Protein AF-A0A920FBJ1-F1 (afdb_monomer_lite)

pLDDT: mean 72.52, std 12.83, range [40.53, 86.62]

Secondary structure (DSSP, 8-state):
---EEEEEEEEEE-TTS-EEEEEEEEETTS-EEEEEE---S-S--

Radius of gyration: 13.0 Å; chains: 1; bounding box: 27×13×34 Å

Structure (mmCIF, N/CA/C/O backbone):
data_AF-A0A920FBJ1-F1
#
_entry.id   AF-A0A920FBJ1-F1
#
loop_
_atom_site.group_PDB
_atom_site.id
_atom_site.type_symbol
_atom_site.label_atom_id
_atom_site.label_alt_id
_atom_site.label_comp_id
_atom_site.label_asym_id
_atom_site.label_entity_id
_atom_site.label_seq_id
_atom_site.pdbx_PDB_ins_code
_atom_site.Cartn_x
_atom_site.Cartn_y
_atom_site.Cartn_z
_atom_site.occupancy
_atom_site.B_iso_or_equiv
_atom_site.auth_seq_id
_atom_site.auth_comp_id
_atom_site.auth_asym_id
_atom_site.auth_atom_id
_atom_site.pdbx_PDB_model_num
ATOM 1 N N . MET A 1 1 ? -14.009 -6.573 16.111 1.00 50.06 1 MET A N 1
ATOM 2 C CA . MET A 1 1 ? -14.269 -5.945 14.798 1.00 50.06 1 MET A CA 1
ATOM 3 C C . MET A 1 1 ? -12.943 -5.332 14.389 1.00 50.06 1 MET A C 1
ATOM 5 O O . MET A 1 1 ? -12.284 -4.825 15.276 1.00 50.06 1 MET A O 1
ATOM 9 N N . THR A 1 2 ? -12.478 -5.500 13.154 1.00 66.25 2 THR A N 1
ATOM 10 C CA . THR A 1 2 ? -11.201 -4.917 12.701 1.00 66.25 2 THR A CA 1
ATOM 11 C C . THR A 1 2 ? -11.510 -3.745 11.781 1.00 66.25 2 THR A C 1
ATOM 13 O O . THR A 1 2 ? -11.764 -3.945 10.594 1.00 66.25 2 THR A O 1
ATOM 16 N N . ALA A 1 3 ? -11.565 -2.543 12.338 1.00 80.94 3 ALA A N 1
ATOM 17 C CA . ALA A 1 3 ? -11.681 -1.288 11.623 1.00 80.94 3 ALA A CA 1
ATOM 18 C C . ALA A 1 3 ? -10.296 -0.810 11.187 1.00 80.94 3 ALA A C 1
ATOM 20 O O . ALA A 1 3 ? -9.283 -0.961 11.878 1.00 80.94 3 ALA A O 1
ATOM 21 N N . ILE A 1 4 ? -10.273 -0.239 9.994 1.00 82.25 4 ILE A N 1
ATOM 22 C CA . ILE A 1 4 ? -9.100 0.416 9.438 1.00 82.25 4 ILE A CA 1
ATOM 23 C C . ILE A 1 4 ? -9.091 1.838 9.996 1.00 82.25 4 ILE A C 1
ATOM 25 O O . ILE A 1 4 ? -10.106 2.529 9.896 1.00 82.25 4 ILE A O 1
ATOM 29 N N . ILE A 1 5 ? -7.980 2.252 10.607 1.00 86.44 5 ILE A N 1
ATOM 30 C CA . ILE A 1 5 ? -7.833 3.616 11.133 1.00 86.44 5 ILE A CA 1
ATOM 31 C C . ILE A 1 5 ? -7.398 4.548 10.008 1.00 86.44 5 ILE A C 1
ATOM 33 O O . ILE A 1 5 ? -7.979 5.615 9.836 1.00 86.44 5 ILE A O 1
ATOM 37 N N . ASP A 1 6 ? -6.364 4.144 9.272 1.00 81.12 6 ASP A N 1
ATOM 38 C CA . ASP A 1 6 ? -5.711 4.993 8.283 1.00 81.12 6 ASP A CA 1
ATOM 39 C C . ASP A 1 6 ? -5.161 4.159 7.123 1.00 81.12 6 ASP A C 1
ATOM 41 O O . ASP A 1 6 ? -4.717 3.018 7.309 1.00 81.12 6 ASP A O 1
ATOM 45 N N . ILE A 1 7 ? -5.221 4.737 5.923 1.00 83.56 7 ILE A N 1
ATOM 46 C CA . ILE A 1 7 ? -4.663 4.168 4.698 1.00 83.56 7 ILE A CA 1
ATOM 47 C C . ILE A 1 7 ? 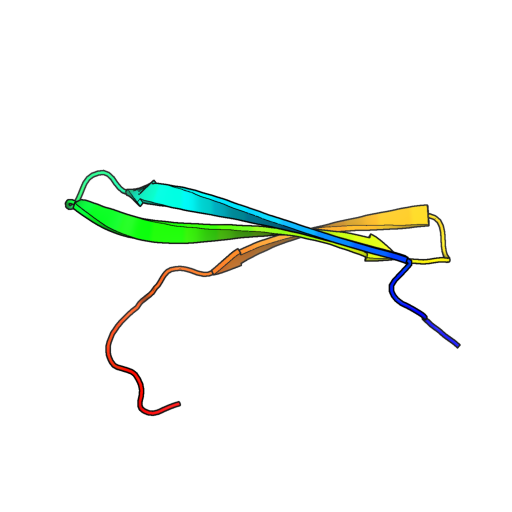-3.857 5.267 4.019 1.00 83.56 7 ILE A C 1
ATOM 49 O O . ILE A 1 7 ? -4.418 6.264 3.562 1.00 83.56 7 ILE A O 1
ATOM 53 N N . THR A 1 8 ? -2.553 5.048 3.889 1.00 86.62 8 THR A N 1
ATOM 54 C CA . THR A 1 8 ? -1.666 5.943 3.149 1.00 86.62 8 THR A CA 1
ATOM 55 C C . THR A 1 8 ? -1.138 5.216 1.919 1.00 86.62 8 THR A C 1
ATOM 57 O O . THR A 1 8 ? -0.516 4.165 2.034 1.00 86.62 8 THR A O 1
ATOM 60 N N . ALA A 1 9 ? -1.370 5.774 0.730 1.00 82.81 9 ALA A N 1
ATOM 61 C CA . ALA A 1 9 ? -0.886 5.215 -0.529 1.00 82.81 9 ALA A CA 1
ATOM 62 C C . ALA A 1 9 ? 0.082 6.182 -1.219 1.00 82.81 9 ALA A C 1
ATOM 64 O O . ALA A 1 9 ? -0.160 7.390 -1.256 1.00 82.81 9 ALA A O 1
ATOM 65 N N . ARG A 1 10 ? 1.165 5.647 -1.786 1.00 82.56 10 ARG A N 1
ATOM 66 C CA . ARG A 1 10 ? 2.119 6.399 -2.608 1.00 82.56 10 ARG A CA 1
ATOM 67 C C . ARG A 1 10 ? 2.358 5.694 -3.932 1.00 82.56 10 ARG A C 1
ATOM 69 O O . ARG A 1 10 ? 2.614 4.493 -3.974 1.00 82.56 10 ARG A O 1
ATOM 76 N N . GLU A 1 11 ? 2.287 6.467 -5.005 1.00 83.00 11 GLU A N 1
ATOM 77 C CA . GLU A 1 11 ? 2.667 6.002 -6.331 1.00 83.00 11 GLU A CA 1
ATOM 78 C C . GLU A 1 11 ? 4.184 6.126 -6.484 1.00 83.00 11 GLU A C 1
ATOM 80 O O . GLU A 1 11 ? 4.772 7.181 -6.234 1.00 83.00 11 GLU A O 1
ATOM 85 N N . ILE A 1 12 ? 4.818 5.023 -6.861 1.00 80.62 12 ILE A N 1
ATOM 86 C CA . ILE A 1 12 ? 6.245 4.920 -7.133 1.00 80.62 12 ILE A CA 1
ATOM 87 C C . ILE A 1 12 ? 6.397 4.423 -8.564 1.00 80.62 12 ILE A C 1
ATOM 89 O O . ILE A 1 12 ? 5.627 3.593 -9.038 1.00 80.62 12 ILE A O 1
ATOM 93 N N . LEU A 1 13 ? 7.395 4.927 -9.275 1.00 78.06 13 LEU A N 1
ATOM 94 C CA . LEU A 1 13 ? 7.708 4.440 -10.609 1.00 78.06 13 LEU A CA 1
ATOM 95 C C . LEU A 1 13 ? 8.663 3.245 -10.497 1.00 78.06 13 LEU A C 1
ATOM 97 O O . LEU A 1 13 ? 9.777 3.395 -9.993 1.00 78.06 13 LEU A O 1
ATOM 101 N N . ASP A 1 14 ? 8.243 2.065 -10.959 1.00 72.88 14 ASP A N 1
ATOM 102 C CA . ASP A 1 14 ? 9.141 0.910 -11.062 1.00 72.88 14 ASP A CA 1
ATOM 103 C C . ASP A 1 14 ? 10.199 1.156 -12.157 1.00 72.88 14 ASP A C 1
ATOM 105 O O . ASP A 1 14 ? 10.029 1.974 -13.062 1.00 72.88 14 ASP A O 1
ATOM 109 N N . SER A 1 15 ? 11.293 0.403 -12.117 1.00 74.88 15 SER A N 1
ATOM 110 C CA . SER A 1 15 ? 12.408 0.428 -13.076 1.00 74.88 15 SER A CA 1
ATOM 111 C C . SER A 1 15 ? 12.007 0.335 -14.559 1.00 74.88 15 SER A C 1
ATOM 113 O O . SER A 1 15 ? 12.779 0.732 -15.432 1.00 74.88 15 SER A O 1
ATOM 115 N N . ARG A 1 16 ? 10.804 -0.175 -14.860 1.00 75.62 16 ARG A N 1
ATOM 116 C CA . ARG A 1 16 ? 10.230 -0.276 -16.214 1.00 75.62 16 ARG A CA 1
ATOM 117 C C . ARG A 1 16 ? 9.387 0.932 -16.636 1.00 75.62 16 ARG A C 1
ATOM 119 O O . ARG A 1 16 ? 8.846 0.922 -17.736 1.00 75.62 16 ARG A O 1
ATOM 126 N N . GLY A 1 17 ? 9.254 1.947 -15.785 1.00 74.19 17 GLY A N 1
ATOM 127 C CA . GLY A 1 17 ? 8.385 3.099 -16.034 1.00 74.19 17 GLY A CA 1
ATOM 128 C C . GLY A 1 17 ? 6.899 2.822 -15.791 1.00 74.19 17 GLY A C 1
ATOM 129 O O . GLY A 1 17 ? 6.066 3.635 -16.179 1.00 74.19 17 GLY A O 1
ATOM 130 N N . ASN A 1 18 ? 6.555 1.695 -15.161 1.00 79.56 18 ASN A N 1
ATOM 131 C CA . ASN A 1 18 ? 5.178 1.405 -14.774 1.00 79.56 18 ASN A CA 1
ATOM 132 C C . ASN A 1 18 ? 4.874 2.094 -13.433 1.00 79.56 18 ASN A C 1
ATOM 134 O O . ASN A 1 18 ? 5.664 1.928 -12.495 1.00 79.56 18 ASN A O 1
ATOM 138 N N . PRO A 1 19 ? 3.762 2.838 -13.312 1.00 76.06 19 PRO A N 1
ATOM 139 C CA . PRO A 1 19 ? 3.323 3.362 -12.026 1.00 76.06 19 PRO A CA 1
ATOM 140 C C . PRO A 1 19 ? 2.898 2.187 -11.139 1.00 76.06 19 PRO A C 1
ATOM 142 O O . PRO A 1 19 ? 1.989 1.440 -11.486 1.00 76.06 19 PRO A O 1
ATOM 145 N N . THR A 1 20 ? 3.584 1.981 -10.019 1.00 80.12 20 THR A N 1
ATOM 146 C CA . THR A 1 20 ? 3.227 1.000 -8.988 1.00 80.12 20 THR A CA 1
ATOM 147 C C . THR A 1 20 ? 2.721 1.734 -7.755 1.00 80.12 20 THR A C 1
ATOM 149 O O . THR A 1 20 ? 3.160 2.846 -7.472 1.00 80.12 20 THR A O 1
ATOM 152 N N . VAL A 1 21 ? 1.802 1.132 -7.003 1.00 82.81 21 VAL A N 1
ATOM 153 C CA . VAL A 1 21 ? 1.252 1.761 -5.796 1.00 82.81 21 VAL A CA 1
ATOM 154 C C . VAL A 1 21 ? 1.673 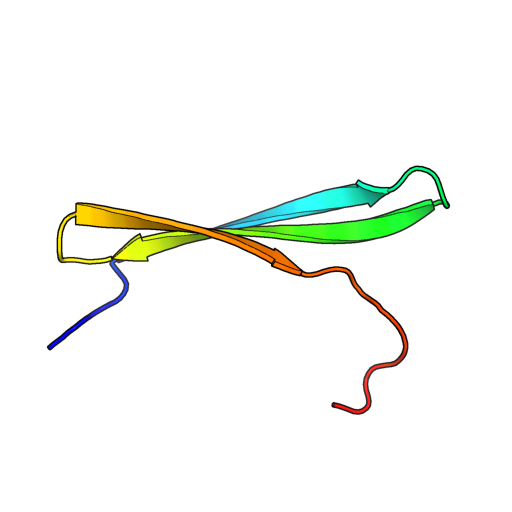0.953 -4.577 1.00 82.81 21 VAL A C 1
ATOM 156 O O . VAL A 1 21 ? 1.380 -0.238 -4.475 1.00 82.81 21 VAL A O 1
ATOM 159 N N . GLU A 1 22 ? 2.355 1.608 -3.644 1.00 84.06 22 GLU A N 1
ATOM 160 C CA . GLU A 1 22 ? 2.577 1.082 -2.298 1.00 84.06 22 GLU A CA 1
ATOM 161 C C . GLU A 1 22 ? 1.501 1.622 -1.360 1.00 84.06 22 GLU A C 1
ATOM 163 O O . GLU A 1 22 ? 1.261 2.831 -1.312 1.00 84.06 22 GLU A O 1
ATOM 168 N N . VAL A 1 23 ? 0.866 0.723 -0.608 1.00 83.56 23 VAL A N 1
ATOM 169 C CA . VAL A 1 23 ? -0.178 1.048 0.366 1.00 83.56 23 VAL A CA 1
ATOM 170 C C . VAL A 1 23 ? 0.265 0.601 1.754 1.00 83.56 23 VAL A C 1
ATOM 172 O O . VAL A 1 23 ? 0.593 -0.566 1.969 1.00 83.56 23 VAL A O 1
ATOM 175 N N . ASP A 1 24 ? 0.225 1.533 2.699 1.00 86.06 24 ASP A N 1
ATOM 176 C CA . ASP A 1 24 ? 0.424 1.301 4.125 1.00 86.06 24 ASP A CA 1
ATOM 177 C C . ASP A 1 24 ? -0.939 1.348 4.826 1.00 86.06 24 ASP A C 1
ATOM 179 O O . ASP A 1 24 ? -1.674 2.337 4.716 1.00 86.06 24 ASP A O 1
ATOM 183 N N . VAL A 1 25 ? -1.312 0.253 5.492 1.00 82.25 25 VAL A N 1
ATOM 184 C CA . VAL A 1 25 ? -2.597 0.123 6.189 1.00 82.25 25 VAL A CA 1
ATOM 185 C C . VAL A 1 25 ? -2.354 0.018 7.687 1.00 82.25 25 VAL A C 1
ATOM 187 O O . VAL A 1 25 ? -1.715 -0.927 8.160 1.00 82.25 25 VAL A O 1
ATOM 190 N N . THR A 1 26 ? -2.938 0.954 8.436 1.00 84.69 26 THR A N 1
ATOM 191 C CA . THR A 1 26 ? -2.945 0.936 9.901 1.00 84.69 26 THR A CA 1
ATOM 192 C C . THR A 1 26 ? -4.301 0.461 10.416 1.00 84.69 26 THR A C 1
ATOM 194 O O . THR A 1 26 ? -5.340 1.088 10.186 1.00 84.69 26 THR A O 1
ATOM 197 N N . LEU A 1 27 ? -4.295 -0.665 11.127 1.00 81.94 27 LEU A N 1
ATOM 198 C CA . LEU A 1 27 ? -5.483 -1.269 11.736 1.00 81.94 27 LEU A CA 1
ATOM 199 C C . LEU A 1 27 ? -5.666 -0.810 13.186 1.00 81.94 27 LEU A C 1
ATOM 201 O O . LEU A 1 27 ? -4.689 -0.520 13.876 1.00 81.94 27 LEU A O 1
ATOM 205 N N . GLU A 1 28 ? -6.911 -0.845 13.678 1.00 77.69 28 GLU A N 1
ATOM 206 C CA . GLU A 1 28 ? -7.251 -0.478 15.067 1.00 77.69 28 GLU A CA 1
ATOM 207 C C . GLU A 1 28 ? -6.522 -1.289 16.142 1.00 77.69 28 GLU A C 1
ATOM 209 O O . GLU A 1 28 ? -6.293 -0.812 17.249 1.00 77.69 28 GLU A O 1
ATOM 214 N N . ASP A 1 29 ? -6.076 -2.485 15.775 1.00 74.44 29 ASP A N 1
ATOM 215 C CA . ASP A 1 29 ? -5.373 -3.425 16.643 1.00 74.44 29 ASP A CA 1
ATOM 216 C C . ASP A 1 29 ? -3.862 -3.106 16.772 1.00 74.44 29 ASP A C 1
ATOM 218 O O . ASP A 1 29 ? -3.096 -3.889 17.327 1.00 74.44 29 ASP A O 1
ATOM 222 N N . GLY A 1 30 ? -3.394 -1.983 16.205 1.00 71.31 30 GLY A N 1
ATOM 223 C CA . GLY A 1 30 ? -1.974 -1.594 16.174 1.00 71.31 30 GLY A CA 1
ATOM 224 C C . GLY A 1 30 ? -1.131 -2.380 15.163 1.00 71.31 30 GLY A C 1
ATOM 225 O O . GLY A 1 30 ? 0.098 -2.307 15.170 1.00 71.31 30 GLY A O 1
ATOM 226 N N . ARG A 1 31 ? -1.780 -3.155 14.288 1.00 77.75 31 ARG A N 1
ATOM 227 C CA . ARG A 1 31 ? -1.125 -3.957 13.252 1.00 77.75 31 ARG A CA 1
ATOM 228 C C . ARG A 1 31 ? -0.887 -3.099 12.013 1.00 77.75 31 ARG A C 1
ATOM 230 O O . ARG A 1 31 ? -1.818 -2.478 11.505 1.00 77.75 31 ARG A O 1
ATOM 237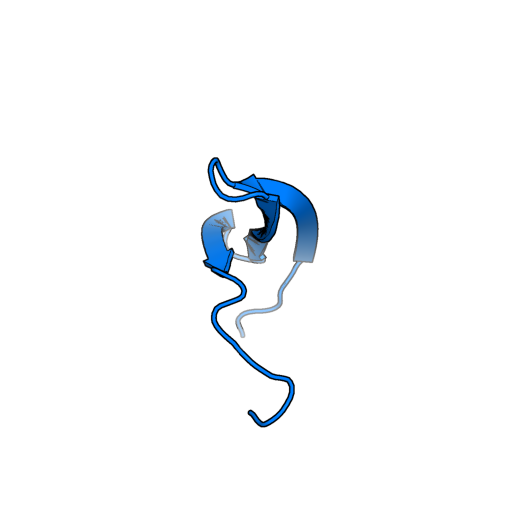 N N . LEU A 1 32 ? 0.351 -3.126 11.529 1.00 77.44 32 LEU A N 1
ATOM 238 C CA . LEU A 1 32 ? 0.770 -2.491 10.284 1.00 77.44 32 LEU A CA 1
ATOM 239 C C . LEU A 1 32 ? 0.869 -3.552 9.190 1.00 77.44 32 LEU A C 1
ATOM 241 O O . LEU A 1 32 ? 1.487 -4.601 9.394 1.00 77.44 32 LEU A O 1
ATOM 245 N N . ALA A 1 33 ? 0.255 -3.285 8.043 1.00 72.62 33 ALA A N 1
ATOM 246 C CA . ALA A 1 33 ? 0.392 -4.102 6.846 1.00 72.62 33 ALA A CA 1
ATOM 247 C C . ALA A 1 33 ? 0.887 -3.225 5.695 1.00 72.62 33 ALA A C 1
ATOM 249 O O . ALA A 1 33 ? 0.227 -2.254 5.329 1.00 72.62 33 ALA A O 1
ATOM 250 N N . VAL A 1 34 ? 2.037 -3.591 5.126 1.00 71.06 34 VAL A N 1
ATOM 251 C CA . VAL A 1 34 ? 2.580 -2.968 3.914 1.00 71.06 34 VAL A CA 1
ATOM 252 C C . VAL A 1 34 ? 2.223 -3.86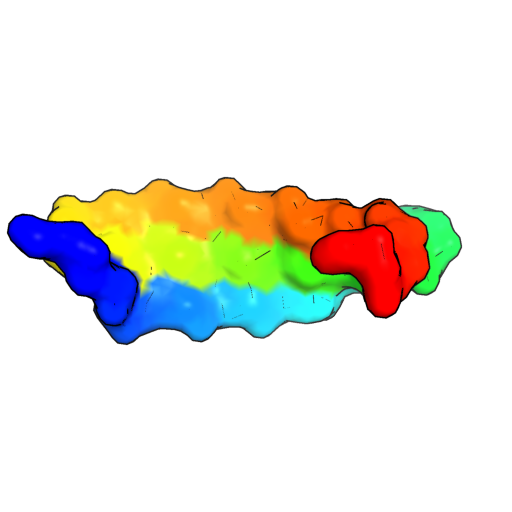1 2.737 1.00 71.06 34 VAL A C 1
ATOM 254 O O . VAL A 1 34 ? 2.537 -5.054 2.737 1.00 71.06 34 VAL A O 1
ATOM 257 N N . LEU A 1 35 ? 1.533 -3.294 1.756 1.00 70.50 35 LEU A N 1
ATOM 258 C CA . LEU A 1 35 ? 1.085 -3.986 0.557 1.00 70.50 35 LEU A CA 1
ATOM 259 C C . LEU A 1 35 ? 1.703 -3.293 -0.660 1.00 70.50 35 LEU A C 1
ATOM 261 O O . LEU A 1 35 ? 1.466 -2.106 -0.888 1.00 70.50 35 LEU A O 1
ATOM 265 N N . GLU A 1 36 ? 2.466 -4.035 -1.465 1.00 66.00 36 GLU A N 1
ATOM 266 C CA . GLU A 1 36 ? 2.830 -3.593 -2.813 1.00 66.00 36 GLU A CA 1
ATOM 267 C C . GLU A 1 36 ? 1.752 -4.079 -3.790 1.00 66.00 36 GLU A C 1
ATOM 269 O O . GLU A 1 36 ? 1.564 -5.279 -3.999 1.00 66.00 36 GLU A O 1
ATOM 274 N N . CYS A 1 37 ? 1.003 -3.150 -4.380 1.00 63.06 37 CYS A N 1
ATOM 275 C CA . CYS A 1 37 ? 0.137 -3.466 -5.502 1.00 63.06 37 CYS A CA 1
ATOM 276 C C . CYS A 1 37 ? 0.919 -3.155 -6.772 1.00 63.06 37 CYS A C 1
ATOM 278 O O . CYS A 1 37 ? 1.016 -2.002 -7.206 1.00 63.06 37 CYS A O 1
ATOM 280 N N . ARG A 1 38 ? 1.515 -4.194 -7.364 1.00 58.84 38 ARG A N 1
ATOM 281 C CA . ARG A 1 38 ? 2.047 -4.076 -8.720 1.00 58.84 38 ARG A CA 1
ATOM 282 C C . ARG A 1 38 ? 0.868 -3.803 -9.632 1.00 58.84 38 ARG A C 1
ATOM 284 O O . ARG A 1 38 ? 0.000 -4.663 -9.762 1.00 58.84 38 ARG A O 1
ATOM 291 N N . LEU A 1 39 ? 0.859 -2.634 -10.270 1.00 55.06 39 LEU A N 1
ATOM 292 C CA . LEU A 1 39 ? -0.080 -2.327 -11.341 1.00 55.06 39 LEU A CA 1
ATOM 293 C C . LEU A 1 39 ? 0.276 -3.212 -12.547 1.00 55.06 39 LEU A C 1
ATOM 295 O O . LEU A 1 39 ? 0.986 -2.826 -13.473 1.00 55.06 39 LEU A O 1
ATOM 299 N N . GLY A 1 40 ? -0.127 -4.474 -12.461 1.00 56.62 40 GLY A N 1
ATOM 300 C CA . GLY A 1 40 ? -0.023 -5.463 -13.508 1.00 56.62 40 GLY A CA 1
ATOM 301 C C . GLY A 1 40 ? -1.322 -5.469 -14.286 1.00 56.62 40 GLY A C 1
ATOM 302 O O . GLY A 1 40 ? -2.242 -6.168 -13.892 1.00 56.62 40 GLY A O 1
ATOM 303 N N . ILE A 1 41 ? -1.308 -4.722 -15.389 1.00 52.31 41 ILE A N 1
ATOM 304 C CA . ILE A 1 41 ? -2.137 -4.866 -16.589 1.00 52.31 41 ILE A CA 1
ATOM 305 C C . ILE A 1 41 ? -3.663 -4.733 -16.406 1.00 52.31 41 ILE A C 1
ATOM 307 O O . ILE A 1 41 ? -4.344 -5.601 -15.884 1.00 52.31 41 ILE A O 1
ATOM 311 N N . ASP A 1 42 ? -4.158 -3.633 -16.982 1.00 47.81 42 ASP A N 1
ATOM 312 C CA . ASP A 1 42 ? -5.505 -3.451 -17.527 1.00 47.81 42 ASP A CA 1
ATOM 313 C C . ASP A 1 42 ? -6.640 -3.387 -16.495 1.00 47.81 42 ASP A C 1
ATOM 315 O O . ASP A 1 42 ? -6.919 -4.344 -15.789 1.00 4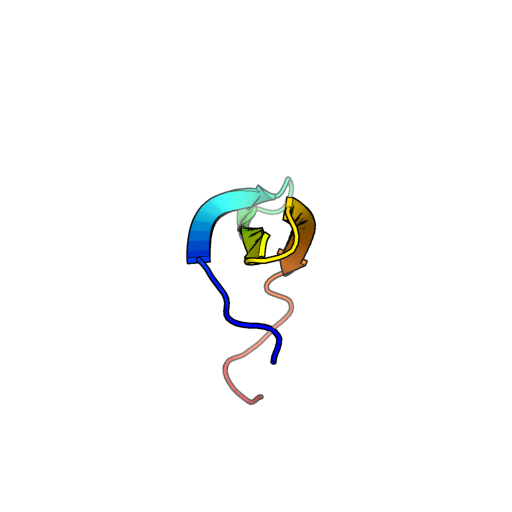7.81 42 ASP A O 1
ATOM 319 N N . GLY A 1 43 ? -7.362 -2.261 -16.454 1.00 45.06 43 GLY A N 1
ATOM 320 C CA . GLY A 1 43 ? -8.564 -2.053 -15.635 1.00 45.06 43 GLY A CA 1
ATOM 321 C C . GLY A 1 43 ? -9.761 -2.926 -16.037 1.00 45.06 43 GLY A C 1
ATOM 322 O O . GLY A 1 43 ? -10.834 -2.414 -16.341 1.00 45.06 43 GLY A O 1
ATOM 323 N N . ASN A 1 44 ? -9.571 -4.240 -16.037 1.00 40.53 44 ASN A N 1
ATOM 324 C CA . ASN A 1 44 ? -10.591 -5.267 -16.014 1.00 40.53 44 ASN A CA 1
ATOM 325 C C . ASN A 1 44 ? -10.161 -6.381 -15.049 1.00 40.53 4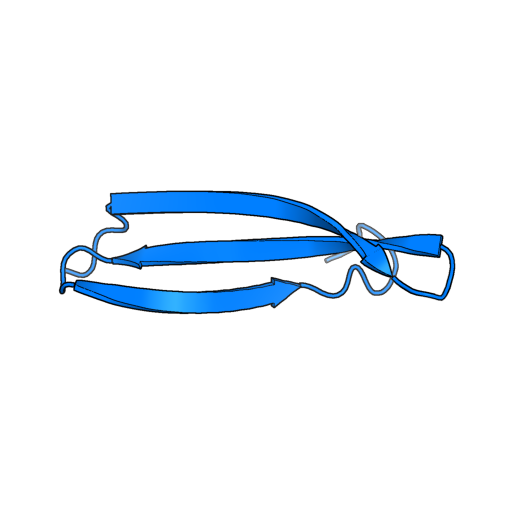4 ASN A C 1
ATOM 327 O O . ASN A 1 44 ? -9.948 -7.511 -15.478 1.00 40.53 44 ASN A O 1
ATOM 331 N N . VAL A 1 45 ? -9.982 -6.020 -13.777 1.00 42.28 45 VAL A N 1
ATOM 332 C CA . VAL A 1 45 ? -10.528 -6.660 -12.561 1.00 42.28 45 VAL A CA 1
ATOM 333 C C . VAL A 1 45 ? -10.171 -5.805 -11.352 1.00 42.28 45 VAL A C 1
ATOM 335 O O . VAL A 1 45 ? -8.989 -5.429 -11.220 1.00 42.28 45 VAL A O 1
#

Sequence (45 aa):
MTAIIDITAREILDSRGNPTVEVDVTLEDGRLAVLECRLGIDGNV

Foldseek 3Di:
DKDWPDKDKDWDQPPVRQTWIWIWTQIPVRDIDIDTGGPPDDPPD